Protein AF-A0A4V2HU72-F1 (afdb_monomer)

Sequence (110 aa):
MAFKKIRAWLTQLGVLTARPAAFALFAMYGIAWIALGNGLEWHSLATLATWGMTLVIQRAEHRDTEAIHAKLDELLKASRRASNELMDIDDKDAEEVEREREEVRAEKSG

pLDDT: mean 74.38, std 9.1, range [52.12, 92.06]

Solvent-accessible surface area (backbone atoms only — not comparable to full-atom values): 6133 Å² total; per-residue (Å²): 120,69,68,63,51,52,52,52,50,52,51,51,50,56,56,52,53,57,89,58,42,53,59,53,50,50,52,51,48,53,52,50,43,52,74,75,45,98,49,84,46,72,68,56,48,52,52,52,50,52,55,51,48,54,50,54,50,53,56,50,54,53,54,53,52,52,53,51,51,54,51,50,52,51,51,51,50,52,53,52,49,53,52,51,53,49,49,61,47,53,53,52,56,51,54,53,55,50,50,54,53,49,54,59,52,54,66,75,73,113

Radius of gyration: 31.51 Å; Cα contacts (8 Å, |Δi|>4): 13; chains: 1; bounding box: 72×31×84 Å

Foldseek 3Di:
DVVVVVVVVVVVVVVCCPDCVLVVVLVVVLVVCCVPHPHDDVVNVVVSVVSVVVVVVVNVVVVVVVVVVVVVVVVVVVVVVVVVVVVVVVVVVVVVVVVVVVVVVVVVVD

Structure (mmCIF, N/CA/C/O backbone):
data_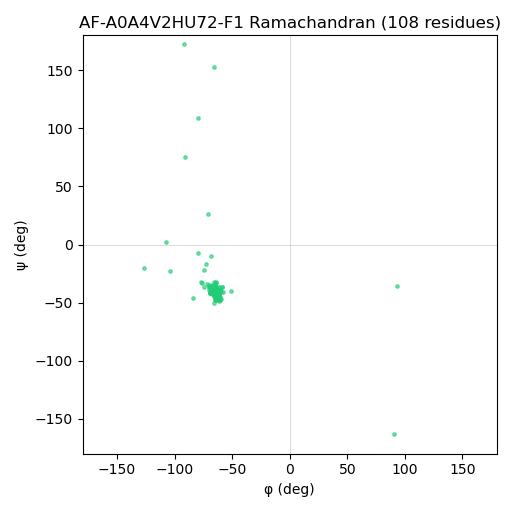AF-A0A4V2HU72-F1
#
_entry.id   AF-A0A4V2HU72-F1
#
loop_
_atom_site.group_PDB
_atom_site.id
_atom_site.type_symbol
_atom_site.label_atom_id
_atom_site.label_alt_id
_atom_site.label_comp_id
_atom_site.label_asym_i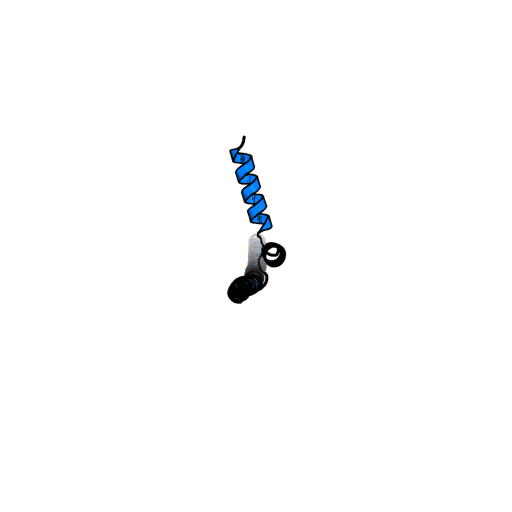d
_atom_site.label_entity_id
_atom_site.label_seq_id
_atom_site.pdbx_PDB_ins_code
_atom_site.Cartn_x
_atom_site.Cartn_y
_atom_site.Cartn_z
_atom_site.occupancy
_atom_site.B_iso_or_equiv
_atom_site.auth_seq_id
_atom_site.auth_comp_id
_atom_site.auth_asym_id
_atom_site.auth_atom_id
_atom_site.pdbx_PDB_model_num
ATOM 1 N N . MET A 1 1 ? -19.186 24.557 -15.895 1.00 54.84 1 MET A N 1
ATOM 2 C CA . MET A 1 1 ? -19.318 23.102 -16.171 1.00 54.84 1 MET A CA 1
ATOM 3 C C . MET A 1 1 ? -17.978 22.356 -16.309 1.00 54.84 1 MET A C 1
ATOM 5 O O . MET A 1 1 ? -17.927 21.201 -15.906 1.00 54.84 1 MET A O 1
ATOM 9 N N . ALA A 1 2 ? -16.887 22.973 -16.790 1.00 62.56 2 ALA A N 1
ATOM 10 C CA . ALA A 1 2 ? -15.579 22.310 -16.956 1.00 62.56 2 ALA A CA 1
ATOM 11 C C . ALA A 1 2 ? -14.892 21.875 -15.638 1.00 62.56 2 ALA A C 1
ATOM 13 O O . ALA A 1 2 ? -14.394 20.758 -15.536 1.00 62.56 2 ALA A O 1
ATOM 14 N N . PHE A 1 3 ? -14.950 22.702 -14.588 1.00 61.81 3 PHE A N 1
ATOM 15 C CA . PHE A 1 3 ? -14.283 22.425 -13.303 1.00 61.81 3 PHE A CA 1
ATOM 16 C C . PHE A 1 3 ? -14.828 21.186 -12.567 1.00 61.81 3 PHE A C 1
ATOM 18 O O . PHE A 1 3 ? -14.081 20.463 -11.911 1.00 61.81 3 PHE A O 1
ATOM 25 N N . LYS A 1 4 ? -16.132 20.902 -12.705 1.00 61.44 4 LYS A N 1
ATOM 26 C CA . LYS A 1 4 ? -16.778 19.731 -12.085 1.00 61.44 4 LYS A CA 1
ATOM 27 C C . LYS A 1 4 ? -16.363 18.424 -12.782 1.00 61.44 4 LYS A C 1
ATOM 29 O O . LYS A 1 4 ? -16.183 17.417 -12.107 1.00 61.44 4 LYS A O 1
ATOM 34 N N . LYS A 1 5 ? -16.137 18.465 -14.106 1.00 64.00 5 LYS A N 1
ATOM 35 C CA . LYS A 1 5 ? -15.607 17.335 -14.893 1.00 64.00 5 LYS A CA 1
ATOM 36 C C . LYS A 1 5 ? -14.145 17.031 -14.554 1.00 64.00 5 LYS A C 1
ATOM 38 O O . LYS A 1 5 ? -13.810 15.870 -14.378 1.00 64.00 5 LYS A O 1
ATOM 43 N N . ILE A 1 6 ? -13.306 18.057 -14.389 1.00 73.00 6 ILE A N 1
ATOM 44 C CA . ILE A 1 6 ? -11.886 17.897 -14.023 1.00 73.00 6 ILE A CA 1
ATOM 45 C C . ILE A 1 6 ? -11.741 17.249 -12.644 1.00 73.00 6 ILE A C 1
ATOM 47 O O . ILE A 1 6 ? -10.964 16.315 -12.484 1.00 73.00 6 ILE A O 1
ATOM 51 N N . ARG A 1 7 ? -12.531 17.692 -11.659 1.00 66.88 7 ARG A N 1
ATOM 52 C CA . ARG A 1 7 ? -12.523 17.091 -10.317 1.00 66.88 7 ARG A CA 1
ATOM 53 C C . ARG A 1 7 ? -12.978 15.635 -10.341 1.00 66.88 7 ARG A C 1
ATOM 55 O O . ARG A 1 7 ? -12.305 14.803 -9.754 1.00 66.88 7 ARG A O 1
ATOM 62 N N . ALA A 1 8 ? -14.058 15.320 -11.059 1.00 66.19 8 ALA A N 1
ATOM 63 C CA . ALA A 1 8 ? -14.524 13.942 -11.207 1.00 66.19 8 ALA A CA 1
ATOM 64 C C . ALA A 1 8 ? -13.480 13.047 -11.898 1.00 66.19 8 ALA A C 1
ATOM 66 O O . ALA A 1 8 ? -13.269 11.918 -11.471 1.00 66.19 8 ALA A O 1
ATOM 67 N N . TRP A 1 9 ? -12.782 13.568 -12.910 1.00 68.62 9 TRP A N 1
ATOM 68 C CA . TRP A 1 9 ? -11.731 12.843 -13.622 1.00 68.62 9 TRP A CA 1
ATOM 69 C C . TRP A 1 9 ? -10.474 12.631 -12.766 1.00 68.62 9 TRP A C 1
ATOM 71 O O . TRP A 1 9 ? -9.922 11.538 -12.761 1.00 68.62 9 TRP A O 1
ATOM 81 N N . LEU A 1 10 ? -10.074 13.622 -11.962 1.00 65.81 10 LEU A N 1
ATOM 82 C CA . LEU A 1 10 ? -8.993 13.493 -10.974 1.00 65.81 10 LEU A CA 1
ATOM 83 C C . LEU A 1 10 ? -9.340 12.492 -9.868 1.00 65.81 10 LEU A C 1
ATOM 85 O O . LEU A 1 10 ? -8.482 11.723 -9.447 1.00 65.81 10 LEU A O 1
ATOM 89 N N . THR A 1 11 ? -10.595 12.471 -9.413 1.00 64.50 11 THR A N 1
ATOM 90 C CA . THR A 1 11 ? -11.063 11.493 -8.426 1.00 64.50 11 THR A CA 1
ATOM 91 C C . THR A 1 11 ? -11.118 10.089 -9.023 1.00 64.50 11 THR A C 1
ATOM 93 O O . THR A 1 11 ? -10.688 9.146 -8.371 1.00 64.50 11 THR A O 1
ATOM 96 N N . GLN A 1 12 ? -11.571 9.929 -10.271 1.00 62.28 12 GLN A N 1
ATOM 97 C CA . GLN A 1 12 ? -11.560 8.628 -10.944 1.00 62.28 12 GLN A CA 1
ATOM 98 C C . GLN A 1 12 ? -10.142 8.137 -11.242 1.00 62.28 12 GLN A C 1
ATOM 100 O O . GLN A 1 12 ? -9.867 6.966 -11.011 1.00 62.28 12 GLN A O 1
ATOM 105 N N . LEU A 1 13 ? -9.231 9.019 -11.665 1.00 62.78 13 LEU A N 1
ATOM 106 C CA . LEU A 1 13 ? -7.811 8.694 -11.799 1.00 62.78 13 LEU A CA 1
ATOM 107 C C . LEU A 1 13 ? -7.204 8.291 -10.455 1.00 62.78 13 LEU A C 1
ATOM 109 O O . LEU A 1 13 ? -6.543 7.267 -10.401 1.00 62.78 13 LEU A O 1
ATOM 113 N N . GLY A 1 14 ? -7.484 9.037 -9.382 1.00 56.38 14 GLY A N 1
ATOM 114 C CA . GLY A 1 14 ? -6.987 8.752 -8.032 1.00 56.38 14 GLY A CA 1
ATOM 115 C C . GLY A 1 14 ? -7.507 7.441 -7.431 1.00 56.38 14 GLY A C 1
ATOM 116 O O . GLY A 1 14 ? -6.777 6.764 -6.714 1.00 56.38 14 GLY A O 1
ATOM 117 N N . VAL A 1 15 ? -8.749 7.055 -7.745 1.00 61.81 15 VAL A N 1
ATOM 118 C CA . VAL A 1 15 ? -9.325 5.758 -7.344 1.00 61.81 15 VAL A CA 1
ATOM 119 C C . VAL A 1 15 ? -8.777 4.622 -8.212 1.00 61.81 15 VAL A C 1
ATOM 121 O O . VAL A 1 15 ? -8.564 3.523 -7.709 1.00 61.81 15 VAL A O 1
ATOM 124 N N . LEU A 1 16 ? -8.475 4.883 -9.488 1.00 54.22 16 LEU A N 1
ATOM 125 C CA . LEU A 1 16 ? -7.800 3.926 -10.367 1.00 54.22 16 LEU A CA 1
ATOM 126 C C . LEU A 1 16 ? -6.360 3.662 -9.921 1.00 54.22 16 LEU A C 1
ATOM 128 O O . LEU A 1 16 ? -5.946 2.512 -9.949 1.00 54.22 16 LEU A O 1
ATOM 132 N N . THR A 1 17 ? -5.611 4.655 -9.432 1.00 54.81 17 THR A N 1
ATOM 133 C CA . THR A 1 17 ? -4.259 4.437 -8.880 1.00 54.81 17 THR A CA 1
ATOM 134 C C . THR A 1 17 ? -4.242 3.649 -7.569 1.00 54.81 17 THR A C 1
ATOM 136 O O . THR A 1 17 ? -3.172 3.228 -7.125 1.00 54.81 17 THR A O 1
ATOM 139 N N . ALA A 1 18 ? -5.395 3.407 -6.945 1.00 55.03 18 ALA A N 1
ATOM 140 C CA . ALA A 1 18 ? -5.464 2.737 -5.661 1.00 55.03 18 ALA A CA 1
ATOM 141 C C . ALA A 1 18 ? -5.324 1.207 -5.805 1.00 55.03 18 ALA A C 1
ATOM 143 O O . ALA A 1 18 ? -6.257 0.506 -6.184 1.00 55.03 18 ALA A O 1
ATOM 144 N N . ARG A 1 19 ? -4.159 0.713 -5.358 1.00 67.69 19 ARG A N 1
ATOM 145 C CA . ARG A 1 19 ? -3.877 -0.608 -4.745 1.00 67.69 19 ARG A CA 1
ATOM 146 C C . ARG A 1 19 ? -3.411 -1.761 -5.678 1.00 67.69 19 ARG A C 1
ATOM 148 O O . ARG A 1 19 ? -2.506 -2.475 -5.251 1.00 67.69 19 ARG A O 1
ATOM 155 N N . PRO A 1 20 ? -3.875 -1.929 -6.938 1.00 62.91 20 PRO A N 1
ATOM 156 C CA . PRO A 1 20 ? -3.193 -2.801 -7.920 1.00 62.91 20 PRO A CA 1
ATOM 157 C C . PRO A 1 20 ? -2.838 -2.143 -9.268 1.00 62.91 20 PRO A C 1
ATOM 159 O O . PRO A 1 20 ? -1.951 -2.632 -9.969 1.00 62.91 20 PRO A O 1
ATOM 162 N N . ALA A 1 21 ? -3.483 -1.038 -9.656 1.00 66.50 21 ALA A N 1
ATOM 163 C CA . ALA A 1 21 ? -3.267 -0.469 -10.989 1.00 66.50 21 ALA A CA 1
ATOM 164 C C . ALA A 1 21 ? -1.921 0.254 -11.136 1.00 66.50 21 ALA A C 1
ATOM 166 O O . ALA A 1 21 ? -1.421 0.352 -12.248 1.00 66.50 21 ALA A O 1
ATOM 167 N N . ALA A 1 22 ? -1.292 0.703 -10.044 1.00 72.12 22 ALA A N 1
ATOM 168 C CA . ALA A 1 22 ? 0.077 1.228 -10.083 1.00 72.12 22 ALA A CA 1
ATOM 169 C C . ALA A 1 22 ? 1.071 0.180 -10.618 1.00 72.12 22 ALA A C 1
ATOM 171 O O . ALA A 1 22 ? 1.959 0.503 -11.402 1.00 72.12 22 ALA A O 1
ATOM 172 N N . PHE A 1 23 ? 0.857 -1.093 -10.270 1.00 74.06 23 PHE A N 1
ATOM 173 C CA . PHE A 1 23 ? 1.652 -2.208 -10.776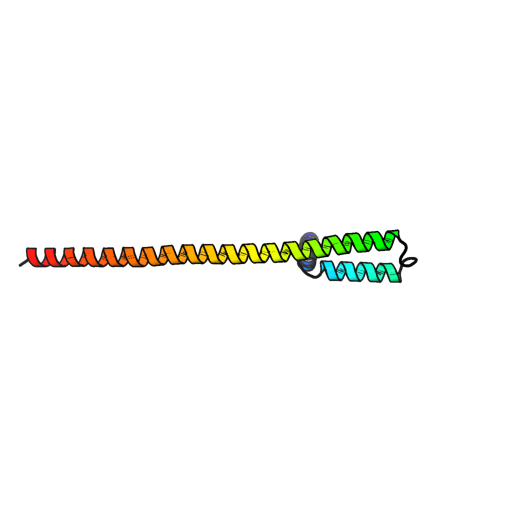 1.00 74.06 23 PHE A CA 1
ATOM 174 C C . PHE A 1 23 ? 1.396 -2.449 -12.270 1.00 74.06 23 PHE A C 1
ATOM 176 O O . PHE A 1 23 ? 2.333 -2.644 -13.039 1.00 74.06 23 PHE A O 1
ATOM 183 N N . ALA A 1 24 ? 0.130 -2.370 -12.697 1.00 77.31 24 ALA A N 1
ATOM 184 C CA . ALA A 1 24 ? -0.249 -2.486 -14.105 1.00 77.31 24 ALA A CA 1
ATOM 185 C C . ALA A 1 24 ? 0.300 -1.324 -14.951 1.00 77.31 24 ALA A C 1
ATOM 187 O O . ALA A 1 24 ? 0.820 -1.548 -16.039 1.00 77.31 24 ALA A O 1
ATOM 188 N N . LEU A 1 25 ? 0.243 -0.093 -14.439 1.00 81.81 25 LEU A N 1
ATOM 189 C CA . LEU A 1 25 ? 0.810 1.093 -15.081 1.00 81.81 25 LEU A CA 1
ATOM 190 C C . LEU A 1 25 ? 2.330 0.998 -15.189 1.00 81.81 25 LEU A C 1
ATOM 192 O O . LEU A 1 25 ? 2.875 1.302 -16.244 1.00 81.81 25 LEU A O 1
ATOM 196 N N . PHE A 1 26 ? 3.010 0.534 -14.141 1.00 84.62 26 PHE A N 1
ATOM 197 C CA . PHE A 1 26 ? 4.452 0.307 -14.175 1.00 84.62 26 PHE A CA 1
ATOM 198 C C . PHE A 1 26 ? 4.849 -0.784 -15.177 1.00 84.62 26 PHE A C 1
ATOM 200 O O . PHE A 1 26 ? 5.783 -0.593 -15.953 1.00 84.62 26 PHE A O 1
ATOM 207 N N . ALA A 1 27 ? 4.109 -1.895 -15.224 1.00 81.62 27 ALA A N 1
ATOM 208 C CA . ALA A 1 27 ? 4.328 -2.944 -16.216 1.00 81.62 27 ALA A CA 1
ATOM 209 C C . ALA A 1 27 ? 4.100 -2.427 -17.646 1.00 81.62 27 ALA A C 1
ATOM 211 O O . ALA A 1 27 ? 4.942 -2.639 -18.516 1.00 81.62 27 ALA A O 1
ATOM 212 N N . MET A 1 28 ? 3.008 -1.690 -17.886 1.00 84.88 28 MET A N 1
ATOM 213 C CA . MET A 1 28 ? 2.752 -1.051 -19.181 1.00 84.88 28 MET A CA 1
ATOM 214 C C . MET A 1 28 ? 3.840 -0.041 -19.548 1.00 84.88 28 MET A C 1
ATOM 216 O O . MET A 1 28 ? 4.256 -0.001 -20.702 1.00 84.88 28 MET A O 1
ATOM 220 N N . TYR A 1 29 ? 4.332 0.737 -18.583 1.00 85.94 29 TYR A N 1
ATOM 221 C CA . TYR A 1 29 ? 5.432 1.675 -18.785 1.00 85.94 29 TYR A CA 1
ATOM 222 C C . TYR A 1 29 ? 6.722 0.950 -19.186 1.00 85.94 29 TYR A C 1
ATOM 224 O O . TYR A 1 29 ? 7.350 1.336 -20.167 1.00 85.94 29 TYR A O 1
ATOM 232 N N . GLY A 1 30 ? 7.086 -0.135 -18.495 1.00 86.38 30 GLY A N 1
ATOM 233 C CA . GLY A 1 30 ? 8.251 -0.952 -18.848 1.00 86.38 30 GLY A CA 1
ATOM 234 C C . GLY A 1 30 ? 8.136 -1.586 -20.237 1.00 86.38 30 GLY A C 1
ATOM 235 O O . GLY A 1 30 ? 9.089 -1.544 -21.011 1.00 86.38 30 GLY A O 1
ATOM 236 N N . ILE A 1 31 ? 6.959 -2.109 -20.594 1.00 85.31 31 ILE A N 1
ATOM 237 C CA . ILE A 1 31 ? 6.697 -2.680 -21.925 1.00 85.31 31 ILE A CA 1
ATOM 238 C C . ILE A 1 31 ? 6.787 -1.601 -23.009 1.00 85.31 31 ILE A C 1
ATOM 240 O O . ILE A 1 31 ? 7.460 -1.801 -24.018 1.00 85.31 31 ILE A O 1
ATOM 244 N N . ALA A 1 32 ? 6.143 -0.450 -22.798 1.00 87.25 32 ALA A N 1
ATOM 245 C CA . ALA A 1 32 ? 6.199 0.673 -23.726 1.00 87.25 32 ALA A CA 1
ATOM 246 C C . ALA A 1 32 ? 7.636 1.179 -23.901 1.00 87.25 32 ALA A C 1
ATOM 248 O O . ALA A 1 32 ? 8.052 1.457 -25.021 1.00 87.25 32 ALA A O 1
ATOM 249 N N . TRP A 1 33 ? 8.417 1.234 -22.819 1.00 85.50 33 TRP A N 1
ATOM 250 C CA . TRP A 1 33 ? 9.827 1.611 -22.856 1.00 85.50 33 TRP A CA 1
ATOM 251 C C . TRP A 1 33 ? 10.669 0.637 -23.685 1.00 85.50 33 TRP A C 1
ATOM 253 O O . TRP A 1 33 ? 11.467 1.073 -24.507 1.00 85.50 33 TRP A O 1
ATOM 263 N N . ILE A 1 34 ? 10.478 -0.675 -23.515 1.00 82.12 34 ILE A N 1
ATOM 264 C CA . ILE A 1 34 ? 11.189 -1.698 -24.300 1.00 82.12 34 ILE A CA 1
ATOM 265 C C . ILE A 1 34 ? 10.787 -1.640 -25.782 1.00 82.12 34 ILE A C 1
ATOM 267 O O . ILE A 1 34 ? 11.631 -1.846 -26.647 1.00 82.12 34 ILE A O 1
ATOM 271 N N . ALA A 1 35 ? 9.517 -1.350 -26.078 1.00 83.38 35 ALA A N 1
ATOM 272 C CA . ALA A 1 35 ? 9.006 -1.283 -27.445 1.00 83.38 35 ALA A CA 1
ATOM 273 C C . ALA A 1 35 ? 9.396 0.007 -28.195 1.00 83.38 35 ALA A C 1
ATOM 275 O O . ALA A 1 35 ? 9.544 -0.027 -29.414 1.00 83.38 35 ALA A O 1
ATOM 276 N N . LEU A 1 36 ? 9.521 1.140 -27.490 1.00 79.50 36 LEU A N 1
ATOM 277 C CA . LEU A 1 36 ? 9.779 2.466 -28.076 1.00 79.50 36 LEU A CA 1
ATOM 278 C C . LEU A 1 36 ? 11.230 2.950 -27.903 1.00 79.50 36 LEU A C 1
ATOM 280 O O . LEU A 1 36 ? 11.662 3.838 -28.635 1.00 79.50 36 LEU A O 1
ATOM 284 N N . GLY A 1 37 ? 11.966 2.431 -26.919 1.00 69.00 37 GLY A N 1
ATOM 285 C CA . GLY A 1 37 ? 13.338 2.833 -26.605 1.00 69.00 37 GLY A CA 1
ATOM 286 C C . GLY A 1 37 ? 14.402 1.991 -27.316 1.00 69.00 37 GLY A C 1
ATOM 287 O O . GLY A 1 37 ? 14.111 0.953 -27.902 1.00 69.00 37 GLY A O 1
ATOM 288 N N . ASN A 1 38 ? 15.671 2.393 -27.191 1.00 72.25 38 ASN A N 1
ATOM 289 C CA . ASN A 1 38 ? 16.839 1.664 -27.723 1.00 72.25 38 ASN A CA 1
ATOM 290 C C . ASN A 1 38 ? 17.156 0.341 -26.973 1.00 72.25 38 ASN A C 1
ATOM 292 O O . ASN A 1 38 ? 18.296 -0.107 -26.965 1.00 72.25 38 ASN A O 1
ATOM 296 N N . GLY A 1 39 ? 16.166 -0.299 -26.340 1.00 69.44 39 GLY A N 1
ATOM 297 C CA . GLY A 1 39 ? 16.330 -1.533 -25.565 1.00 69.44 39 GLY A CA 1
ATOM 298 C C . GLY A 1 39 ? 16.646 -1.329 -24.074 1.00 69.44 39 GLY A C 1
ATOM 299 O O . GLY A 1 39 ? 16.400 -0.267 -23.498 1.00 69.44 39 GLY A O 1
ATOM 300 N N . LEU A 1 40 ? 17.150 -2.392 -23.432 1.00 75.06 40 LEU A N 1
ATOM 301 C CA . LEU A 1 40 ? 17.512 -2.436 -22.008 1.00 75.06 40 LEU A CA 1
ATOM 302 C C . LEU A 1 40 ? 18.980 -2.045 -21.798 1.00 75.06 40 LEU A C 1
ATOM 304 O O . LEU A 1 40 ? 19.838 -2.879 -21.518 1.00 75.06 40 LEU A O 1
ATOM 308 N N . GLU A 1 41 ? 19.259 -0.751 -21.902 1.00 84.38 41 GLU A N 1
ATOM 309 C CA . GLU A 1 41 ? 20.526 -0.183 -21.439 1.00 84.38 41 GLU A CA 1
ATOM 310 C C . GLU A 1 41 ? 20.643 -0.301 -19.911 1.00 84.38 41 GLU A C 1
ATOM 312 O O . GLU A 1 41 ? 19.634 -0.256 -19.197 1.00 84.38 41 GLU A O 1
ATOM 317 N N . TRP A 1 42 ? 21.867 -0.368 -19.381 1.00 85.25 42 TRP A N 1
ATOM 318 C CA . TRP A 1 42 ? 22.120 -0.548 -17.940 1.00 85.25 42 TRP A CA 1
ATOM 319 C C . TRP A 1 42 ? 21.353 0.448 -17.051 1.00 85.25 42 TRP A C 1
ATOM 321 O O . TRP A 1 42 ? 20.776 0.076 -16.029 1.00 85.25 42 TRP A O 1
ATOM 331 N N . HIS A 1 43 ? 21.273 1.712 -17.477 1.00 83.81 43 HIS A N 1
ATOM 332 C CA . HIS A 1 43 ? 20.513 2.744 -16.769 1.00 83.81 43 HIS A CA 1
ATOM 333 C C . HIS A 1 43 ? 19.004 2.450 -16.728 1.00 83.81 43 HIS A C 1
ATOM 335 O O . HIS A 1 43 ? 18.364 2.615 -15.691 1.00 83.81 43 HIS A O 1
ATOM 341 N N . SER A 1 44 ? 18.423 1.993 -17.839 1.00 83.94 44 SER A N 1
ATOM 342 C CA . SER A 1 44 ? 16.992 1.677 -17.907 1.00 83.94 44 SER A CA 1
ATOM 343 C C . SER A 1 44 ? 16.629 0.474 -17.036 1.00 83.94 44 SER A C 1
ATOM 345 O O . SER A 1 44 ? 15.610 0.504 -16.345 1.00 83.94 44 SER A O 1
ATOM 347 N N . LEU A 1 45 ? 17.512 -0.528 -16.979 1.00 85.81 45 LEU A N 1
ATOM 348 C CA . LEU A 1 45 ? 17.378 -1.666 -16.076 1.00 85.81 45 LEU A CA 1
ATOM 349 C C . LEU A 1 45 ? 17.379 -1.207 -14.610 1.00 85.81 45 LEU A C 1
ATOM 351 O O . LEU A 1 45 ? 16.499 -1.597 -13.847 1.00 85.81 45 LEU A O 1
ATOM 355 N N . ALA A 1 46 ? 18.322 -0.342 -14.223 1.00 90.19 46 ALA A N 1
ATOM 356 C CA . ALA A 1 46 ? 18.415 0.182 -12.860 1.00 90.19 46 ALA A CA 1
ATOM 357 C C . ALA A 1 46 ? 17.186 1.022 -12.464 1.00 90.19 46 ALA A C 1
ATOM 359 O O . ALA A 1 46 ? 16.677 0.894 -11.346 1.00 90.19 46 ALA A O 1
ATOM 360 N N . THR A 1 47 ? 16.664 1.837 -13.383 1.00 88.38 47 THR A N 1
ATOM 361 C CA . THR A 1 47 ? 15.437 2.613 -13.160 1.00 88.38 47 THR A CA 1
ATOM 362 C C . THR A 1 47 ? 14.229 1.698 -12.970 1.00 88.38 47 THR A C 1
ATOM 364 O O . THR A 1 47 ? 13.495 1.857 -11.994 1.00 88.38 47 THR A O 1
ATOM 367 N N . LEU A 1 48 ? 14.047 0.695 -13.834 1.00 88.00 48 LEU A N 1
ATOM 368 C CA . LEU A 1 48 ? 12.960 -0.276 -13.687 1.00 88.00 48 LEU A CA 1
ATOM 369 C C . LEU A 1 48 ? 13.105 -1.098 -12.398 1.00 88.00 48 LEU A C 1
ATOM 371 O O . LEU A 1 48 ? 12.120 -1.298 -11.695 1.00 88.00 48 LEU A O 1
ATOM 375 N N . ALA A 1 49 ? 14.316 -1.519 -12.033 1.00 88.25 49 ALA A N 1
ATOM 376 C CA . ALA A 1 49 ? 14.560 -2.251 -10.791 1.00 88.25 49 ALA A CA 1
ATOM 377 C C . ALA A 1 49 ? 14.203 -1.415 -9.552 1.00 88.25 49 ALA A C 1
ATOM 379 O O . ALA A 1 49 ? 13.543 -1.909 -8.640 1.00 88.25 49 ALA A O 1
ATOM 380 N N . THR A 1 50 ? 14.577 -0.133 -9.544 1.00 92.06 50 THR A N 1
ATOM 381 C CA . THR A 1 50 ? 14.277 0.790 -8.440 1.00 92.06 50 THR A CA 1
ATOM 382 C C . THR A 1 50 ? 12.773 1.000 -8.286 1.00 92.06 50 THR A C 1
ATOM 384 O O . THR A 1 50 ? 12.238 0.887 -7.186 1.00 92.06 50 THR A O 1
ATOM 387 N N . TRP A 1 51 ? 12.069 1.258 -9.388 1.00 87.81 51 TRP A N 1
ATOM 388 C CA . TRP A 1 51 ? 10.615 1.421 -9.373 1.00 87.81 51 TRP A CA 1
ATOM 389 C C . TRP A 1 51 ? 9.878 0.119 -9.029 1.00 87.81 51 TRP A C 1
ATOM 391 O O . TRP A 1 51 ? 8.893 0.134 -8.296 1.00 87.81 51 TRP A O 1
ATOM 401 N N . GLY A 1 52 ? 10.369 -1.027 -9.502 1.00 86.62 52 GLY A N 1
ATOM 402 C CA . GLY A 1 52 ? 9.841 -2.333 -9.115 1.00 86.62 52 GLY A CA 1
ATOM 403 C C . GLY A 1 52 ? 9.994 -2.582 -7.614 1.00 86.62 52 GLY A C 1
ATOM 404 O O . GLY A 1 52 ? 9.050 -3.019 -6.956 1.00 86.62 52 GLY A O 1
ATOM 405 N N . MET A 1 53 ? 11.155 -2.239 -7.050 1.00 86.81 53 MET A N 1
ATOM 406 C CA . MET A 1 53 ? 11.419 -2.346 -5.617 1.00 86.81 53 MET A CA 1
ATOM 407 C C . MET A 1 53 ? 10.476 -1.462 -4.794 1.00 86.81 53 MET A C 1
ATOM 409 O O . MET A 1 53 ? 9.868 -1.954 -3.843 1.00 86.81 53 MET A O 1
ATOM 413 N N . THR A 1 54 ? 10.300 -0.187 -5.160 1.00 86.25 54 THR A N 1
ATOM 414 C CA . THR A 1 54 ? 9.388 0.714 -4.433 1.00 86.25 54 THR A CA 1
ATOM 415 C C . THR A 1 54 ? 7.943 0.220 -4.479 1.00 86.25 54 THR A C 1
ATOM 417 O O . THR A 1 54 ? 7.257 0.286 -3.462 1.00 86.25 54 THR A O 1
ATOM 420 N N . LEU A 1 55 ? 7.491 -0.365 -5.594 1.00 80.88 55 LEU A N 1
ATOM 421 C CA . LEU A 1 55 ? 6.159 -0.973 -5.696 1.00 80.88 55 LEU A CA 1
ATOM 422 C C . LEU A 1 55 ? 5.986 -2.209 -4.811 1.00 80.88 55 LEU A C 1
ATOM 424 O O . LEU A 1 55 ? 4.934 -2.381 -4.195 1.00 80.88 55 LEU A O 1
ATOM 428 N N . VAL A 1 56 ? 6.997 -3.079 -4.741 1.00 78.62 56 VAL A N 1
ATOM 429 C CA . VAL A 1 56 ? 6.964 -4.254 -3.857 1.00 78.62 56 VAL A CA 1
ATOM 430 C C . VAL A 1 56 ? 6.887 -3.819 -2.395 1.00 78.62 56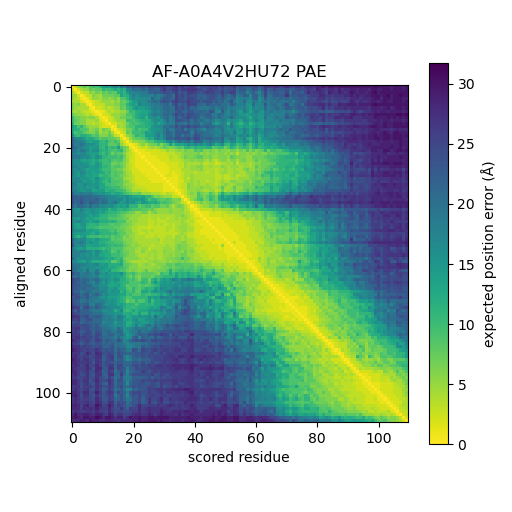 VAL A C 1
ATOM 432 O O . VAL A 1 56 ? 6.079 -4.363 -1.643 1.00 78.62 56 VAL A O 1
ATOM 435 N N . ILE A 1 57 ? 7.665 -2.805 -2.009 1.00 82.25 57 ILE A N 1
ATOM 436 C CA . ILE A 1 57 ? 7.635 -2.235 -0.656 1.00 82.25 57 ILE A CA 1
ATOM 437 C C . ILE A 1 57 ? 6.252 -1.649 -0.353 1.00 82.25 57 ILE A C 1
ATOM 439 O O . ILE A 1 57 ? 5.647 -2.016 0.651 1.00 82.25 57 ILE A O 1
ATOM 443 N N . GLN A 1 58 ? 5.702 -0.832 -1.259 1.00 75.88 58 GLN A N 1
ATOM 444 C CA . GLN A 1 58 ? 4.359 -0.261 -1.111 1.00 75.88 58 GLN A CA 1
ATOM 445 C C . GLN A 1 58 ? 3.284 -1.347 -0.962 1.00 75.88 58 GLN A C 1
ATOM 447 O O . GLN A 1 58 ? 2.381 -1.217 -0.140 1.00 75.88 58 GLN A O 1
ATOM 452 N N . ARG A 1 59 ? 3.375 -2.449 -1.721 1.00 72.75 59 ARG A N 1
ATOM 453 C CA . ARG A 1 59 ? 2.444 -3.586 -1.615 1.00 72.75 59 ARG A CA 1
ATOM 454 C C . ARG A 1 59 ? 2.545 -4.283 -0.254 1.00 72.75 59 ARG A C 1
ATOM 456 O O . ARG A 1 59 ? 1.513 -4.680 0.288 1.00 72.75 59 ARG A O 1
ATOM 463 N N . ALA A 1 60 ? 3.759 -4.461 0.265 1.00 70.19 60 ALA A N 1
ATOM 464 C CA . ALA A 1 60 ? 3.992 -5.092 1.561 1.00 70.19 60 ALA A CA 1
ATOM 465 C C . ALA A 1 60 ? 3.415 -4.240 2.705 1.00 70.19 60 ALA A C 1
ATOM 467 O O . ALA A 1 60 ? 2.584 -4.728 3.469 1.00 70.19 60 ALA A O 1
ATOM 468 N N . GLU A 1 61 ? 3.742 -2.947 2.730 1.00 67.06 61 GLU A N 1
ATOM 469 C CA . GLU A 1 61 ? 3.279 -1.982 3.741 1.00 67.06 61 GLU A CA 1
ATOM 470 C C . GLU A 1 61 ? 1.748 -1.879 3.796 1.00 67.06 61 GLU A C 1
ATOM 472 O O . GLU A 1 61 ? 1.110 -1.772 4.846 1.00 67.06 61 GLU A O 1
ATOM 477 N N . HIS A 1 62 ? 1.133 -1.977 2.629 1.00 68.94 62 HIS A N 1
ATOM 478 C CA . HIS A 1 62 ? -0.295 -1.880 2.4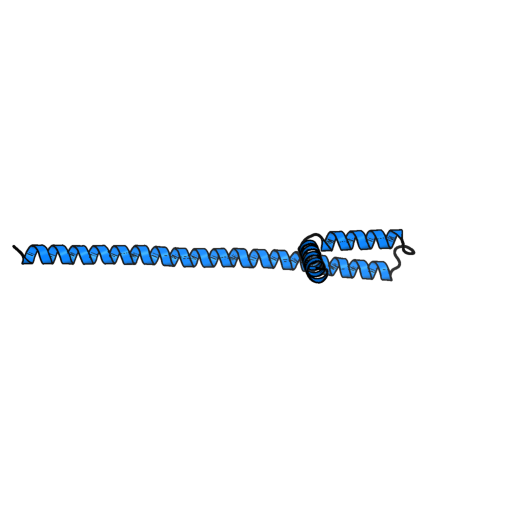74 1.00 68.94 62 HIS A CA 1
ATOM 479 C C . HIS A 1 62 ? -1.063 -3.089 3.042 1.00 68.94 62 HIS A C 1
ATOM 481 O O . HIS A 1 62 ? -2.141 -2.924 3.617 1.00 68.94 62 HIS A O 1
ATOM 487 N N . ARG A 1 63 ? -0.513 -4.305 2.917 1.00 64.69 63 ARG A N 1
ATOM 488 C CA . ARG A 1 63 ? -1.073 -5.506 3.563 1.00 64.69 63 ARG A CA 1
ATOM 489 C C . ARG A 1 63 ? -0.919 -5.434 5.081 1.00 64.69 63 ARG A C 1
ATOM 491 O O . ARG A 1 63 ? -1.823 -5.830 5.814 1.00 64.69 63 ARG A O 1
ATOM 498 N N . ASP A 1 64 ? 0.208 -4.906 5.543 1.00 65.44 64 ASP A N 1
ATOM 499 C CA . ASP A 1 64 ? 0.492 -4.788 6.971 1.00 65.44 64 ASP A CA 1
ATOM 500 C C . ASP A 1 64 ? -0.436 -3.752 7.632 1.00 65.44 64 ASP A C 1
ATOM 502 O O . ASP A 1 64 ? -0.956 -3.989 8.722 1.00 65.44 64 ASP A O 1
ATOM 506 N N . THR A 1 65 ? -0.765 -2.670 6.920 1.00 68.88 65 THR A N 1
ATOM 507 C CA . THR A 1 65 ? -1.744 -1.663 7.366 1.00 68.88 65 THR A CA 1
ATOM 508 C C . THR A 1 65 ? -3.165 -2.236 7.479 1.00 68.88 65 THR A C 1
ATOM 510 O O . THR A 1 65 ? -3.870 -1.956 8.449 1.00 68.88 65 THR A O 1
ATOM 513 N N . GLU A 1 66 ? -3.600 -3.069 6.524 1.00 70.69 66 GLU A N 1
ATOM 514 C CA . GLU A 1 66 ? -4.906 -3.752 6.597 1.00 70.69 66 GLU A CA 1
ATOM 515 C C . GLU A 1 66 ? -4.986 -4.713 7.793 1.00 70.69 66 GLU A C 1
ATOM 517 O O . GLU A 1 66 ? -5.993 -4.741 8.502 1.00 70.69 66 GLU A O 1
ATOM 522 N N . ALA A 1 67 ? -3.920 -5.473 8.054 1.00 70.00 67 ALA A N 1
ATOM 523 C CA . ALA A 1 67 ? -3.877 -6.416 9.168 1.00 70.00 67 ALA A CA 1
ATOM 524 C C . ALA A 1 67 ? -3.891 -5.717 10.540 1.00 70.00 67 ALA A C 1
ATOM 526 O O . ALA A 1 67 ? -4.488 -6.233 11.488 1.00 70.00 67 ALA A O 1
ATOM 527 N N . ILE A 1 68 ? -3.256 -4.546 10.652 1.00 73.56 68 ILE A N 1
ATOM 528 C CA . ILE A 1 68 ? -3.284 -3.727 11.871 1.00 73.56 68 ILE A CA 1
ATOM 529 C C . ILE A 1 68 ? -4.703 -3.221 12.149 1.00 73.56 68 ILE A C 1
ATOM 531 O O . ILE A 1 68 ? -5.179 -3.377 13.274 1.00 73.56 68 ILE A O 1
ATOM 535 N N . HIS A 1 69 ? -5.402 -2.683 11.142 1.00 74.56 69 HIS A N 1
ATOM 536 C CA . HIS A 1 69 ? -6.788 -2.231 11.313 1.00 74.56 69 HIS A CA 1
ATOM 537 C C . HIS A 1 69 ? -7.729 -3.376 11.703 1.00 74.56 69 HIS A C 1
ATOM 539 O O . HIS A 1 69 ? -8.495 -3.221 12.648 1.00 74.56 69 HIS A O 1
ATOM 545 N N . ALA A 1 70 ? -7.609 -4.548 11.071 1.00 73.88 70 ALA A N 1
ATOM 546 C CA . ALA A 1 70 ? -8.434 -5.708 11.415 1.00 73.88 70 ALA A CA 1
ATOM 547 C C . ALA A 1 70 ? -8.246 -6.159 12.878 1.00 73.88 70 ALA A C 1
ATOM 549 O O . ALA A 1 70 ? -9.212 -6.481 13.565 1.00 73.88 70 ALA A O 1
ATOM 550 N N . LYS A 1 71 ? -7.008 -6.145 13.390 1.00 77.88 71 LYS A N 1
ATOM 551 C CA . LYS A 1 71 ? -6.738 -6.446 14.806 1.00 77.88 71 LYS A CA 1
ATOM 552 C C . LYS A 1 71 ? -7.280 -5.373 15.751 1.00 77.88 71 LYS A C 1
ATOM 554 O O . LYS A 1 71 ? -7.755 -5.716 16.830 1.00 77.88 71 LYS A O 1
ATOM 559 N N . LEU A 1 72 ? -7.199 -4.095 15.372 1.00 81.38 72 LEU A N 1
ATOM 560 C CA . LEU A 1 72 ? -7.773 -2.998 16.156 1.00 81.38 72 LEU A CA 1
ATOM 561 C C . LEU A 1 72 ? -9.296 -3.122 16.256 1.00 81.38 72 LEU A C 1
ATOM 563 O O . LEU A 1 72 ? -9.848 -2.955 17.342 1.00 81.38 72 LEU A O 1
ATOM 567 N N . ASP A 1 73 ? -9.956 -3.468 15.152 1.00 83.62 73 ASP A N 1
ATOM 568 C CA . ASP A 1 73 ? -11.398 -3.710 15.117 1.00 83.62 73 ASP A CA 1
ATOM 569 C C . ASP A 1 73 ? -11.787 -4.888 16.019 1.00 83.62 73 ASP A C 1
ATOM 571 O O . ASP A 1 73 ? -12.765 -4.804 16.765 1.00 83.62 73 ASP A O 1
ATOM 575 N N . GLU A 1 74 ? -10.992 -5.961 16.020 1.00 83.06 74 GLU A N 1
ATOM 576 C CA . GLU A 1 74 ? -11.196 -7.108 16.909 1.00 83.06 74 GLU A CA 1
ATOM 577 C C . GLU A 1 74 ? -11.051 -6.712 18.392 1.00 83.06 74 GLU A C 1
ATOM 579 O O . GLU A 1 74 ? -11.886 -7.083 19.218 1.00 83.06 74 GLU A O 1
ATOM 584 N N . LEU A 1 75 ? -10.043 -5.900 18.741 1.00 80.38 75 LEU A N 1
ATOM 585 C CA . LEU A 1 75 ? -9.851 -5.385 20.104 1.00 80.38 75 LEU A CA 1
ATOM 586 C C . LEU A 1 75 ? -10.988 -4.452 20.543 1.00 80.38 75 LEU A C 1
ATOM 588 O O . LEU A 1 75 ? -11.481 -4.567 21.666 1.00 80.38 75 LEU A O 1
ATOM 592 N N . LEU A 1 76 ? -11.443 -3.555 19.665 1.00 79.31 76 LEU A N 1
ATOM 593 C CA . LEU A 1 76 ? -12.583 -2.672 19.931 1.00 79.31 76 LEU A CA 1
ATOM 594 C C . LEU A 1 76 ? -13.868 -3.473 20.140 1.00 79.31 76 LEU A C 1
ATOM 596 O O . LEU A 1 76 ? -14.644 -3.186 21.052 1.00 79.31 76 LEU A O 1
ATOM 600 N N . LYS A 1 77 ? -14.085 -4.509 19.328 1.00 80.56 77 LYS A N 1
ATOM 601 C CA . LYS A 1 77 ? -15.228 -5.411 19.467 1.00 80.56 77 LYS A CA 1
ATOM 602 C C . LYS A 1 77 ? -15.171 -6.203 20.772 1.00 80.56 77 LYS A C 1
ATOM 604 O O . LYS A 1 77 ? -16.197 -6.324 21.439 1.00 80.56 77 LYS A O 1
ATOM 609 N N . ALA A 1 78 ? -13.998 -6.702 21.159 1.00 78.56 78 ALA A N 1
ATOM 610 C CA . ALA A 1 78 ? -13.802 -7.394 22.430 1.00 78.56 78 ALA A CA 1
ATOM 611 C C . ALA A 1 78 ? -14.064 -6.468 23.629 1.00 78.56 78 ALA A C 1
ATOM 613 O O . ALA A 1 78 ? -14.789 -6.847 24.545 1.00 78.56 78 ALA A O 1
ATOM 614 N N . SER A 1 79 ? -13.561 -5.229 23.585 1.00 78.69 79 SER A N 1
ATOM 615 C CA . SER A 1 79 ? -13.831 -4.213 24.609 1.00 78.69 79 SER A CA 1
ATOM 616 C C . SER A 1 79 ? -15.321 -3.883 24.704 1.00 78.69 79 SER A C 1
ATOM 618 O O . SER A 1 79 ? -15.878 -3.880 25.798 1.00 78.69 79 SER A O 1
ATOM 620 N N . ARG A 1 80 ? -16.000 -3.685 23.568 1.00 75.44 80 ARG A N 1
ATOM 621 C CA . ARG A 1 80 ? -17.440 -3.403 23.542 1.00 75.44 80 ARG A CA 1
ATOM 622 C C . ARG A 1 80 ? -18.271 -4.579 24.063 1.00 75.44 80 ARG A C 1
ATOM 624 O O . ARG A 1 80 ? -19.274 -4.358 24.730 1.00 75.44 80 ARG A O 1
ATOM 631 N N . ARG A 1 81 ? -17.853 -5.819 23.787 1.00 71.38 81 ARG A N 1
ATOM 632 C CA . ARG A 1 81 ? -18.491 -7.030 24.324 1.00 71.38 81 ARG A CA 1
ATOM 633 C C . ARG A 1 81 ? -18.332 -7.125 25.840 1.00 71.38 81 ARG A C 1
ATOM 635 O O . ARG A 1 81 ? -19.322 -7.383 26.507 1.00 71.38 81 ARG A O 1
ATOM 642 N N . ALA A 1 82 ? -17.137 -6.854 26.365 1.00 69.50 82 ALA A N 1
ATOM 643 C CA . ALA A 1 82 ? -16.896 -6.824 27.806 1.00 69.50 82 ALA A CA 1
ATOM 644 C C . ALA A 1 82 ? -17.738 -5.742 28.504 1.00 69.50 82 ALA A C 1
ATOM 646 O O . ALA A 1 82 ? -18.324 -6.008 29.545 1.00 69.50 82 ALA A O 1
ATOM 647 N N . SER A 1 83 ? -17.873 -4.551 27.907 1.00 71.06 83 SER A N 1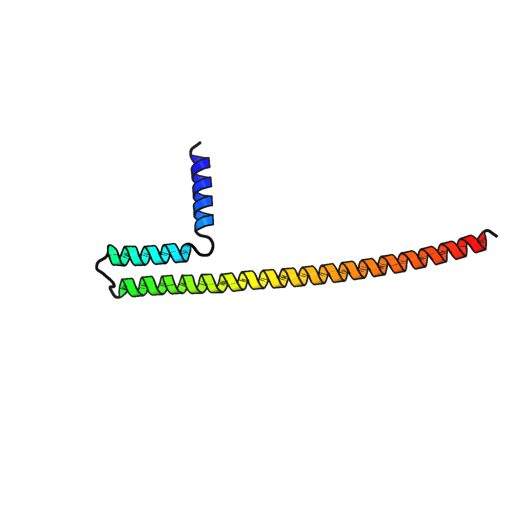
ATOM 648 C CA . SER A 1 83 ? -18.767 -3.508 28.434 1.00 71.06 83 SER A CA 1
ATOM 649 C C . SER A 1 83 ? -20.243 -3.911 28.395 1.00 71.06 83 SER A C 1
ATOM 651 O O . SER A 1 83 ? -20.975 -3.593 29.322 1.00 71.06 83 SER A O 1
ATOM 653 N N . ASN A 1 84 ? -20.687 -4.614 27.349 1.00 69.06 84 ASN A N 1
ATOM 654 C CA . ASN A 1 84 ? -22.066 -5.095 27.256 1.00 69.06 84 ASN A CA 1
ATOM 655 C C . ASN A 1 84 ? -22.358 -6.221 28.258 1.00 69.06 84 ASN A C 1
ATOM 657 O O . ASN A 1 84 ? -23.469 -6.316 28.757 1.00 69.06 84 ASN A O 1
ATOM 661 N N . GLU A 1 85 ? -21.380 -7.080 28.535 1.00 67.94 85 GLU A N 1
ATOM 662 C CA . GLU A 1 85 ? -21.490 -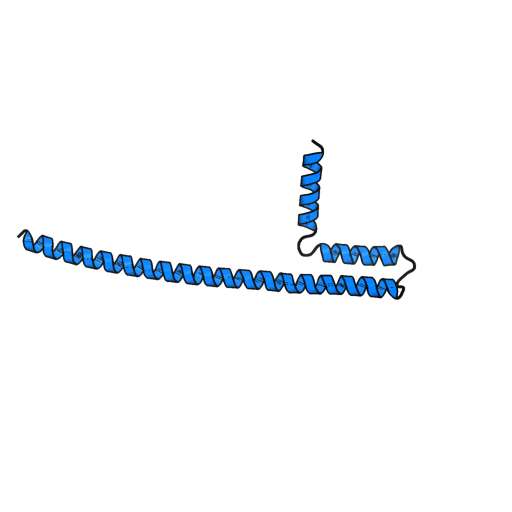8.129 29.554 1.00 67.94 85 GLU A CA 1
ATOM 663 C C . GLU A 1 85 ? -21.496 -7.539 30.969 1.00 67.94 85 GLU A C 1
ATOM 665 O O . GLU A 1 85 ? -22.267 -7.997 31.801 1.00 67.94 85 GLU A O 1
ATOM 670 N N . LEU A 1 86 ? -20.725 -6.474 31.220 1.00 68.38 86 LEU A N 1
ATOM 671 C CA . LEU A 1 86 ? -20.801 -5.724 32.478 1.00 68.38 86 LEU A CA 1
ATOM 672 C C . LEU A 1 86 ? -22.173 -5.060 32.671 1.00 68.38 86 LEU A C 1
ATOM 674 O O . LEU A 1 86 ? -22.738 -5.153 33.750 1.00 68.38 86 LEU A O 1
ATOM 678 N N . MET A 1 87 ? -22.728 -4.442 31.622 1.00 68.19 87 MET A N 1
ATOM 679 C CA . MET A 1 87 ? -24.051 -3.803 31.684 1.00 68.19 87 MET A CA 1
ATOM 680 C C . MET A 1 87 ? -25.171 -4.821 31.959 1.00 68.19 87 MET A C 1
ATOM 682 O O . MET A 1 87 ? -26.076 -4.541 32.730 1.00 68.19 87 MET A O 1
ATOM 686 N N . ASP A 1 88 ? -25.077 -6.024 31.382 1.00 69.00 88 ASP A N 1
ATOM 687 C CA . ASP A 1 88 ? -26.028 -7.123 31.619 1.00 69.00 88 ASP A CA 1
ATOM 688 C C . ASP A 1 88 ? -25.875 -7.766 33.014 1.00 69.00 88 ASP A C 1
ATOM 690 O O . ASP A 1 88 ? -26.755 -8.502 33.459 1.00 69.00 88 ASP A O 1
ATOM 694 N N . ILE A 1 89 ? -24.747 -7.537 33.697 1.00 68.50 89 ILE A N 1
ATOM 695 C CA . ILE A 1 89 ? -24.551 -7.899 35.109 1.00 68.50 89 ILE A CA 1
ATOM 696 C C . ILE A 1 89 ? -25.120 -6.794 36.011 1.00 68.50 89 ILE A C 1
ATOM 698 O O . ILE A 1 89 ? -25.886 -7.111 36.916 1.00 68.50 89 ILE A O 1
ATOM 702 N N . ASP A 1 90 ? -24.834 -5.520 35.719 1.00 70.00 90 ASP A N 1
ATOM 703 C CA . ASP A 1 90 ? -25.370 -4.371 36.466 1.00 70.00 90 ASP A CA 1
ATOM 704 C C . ASP A 1 90 ? -26.913 -4.323 36.431 1.00 70.00 90 ASP A C 1
ATOM 706 O O . ASP A 1 90 ? -27.544 -4.058 37.454 1.00 70.00 90 ASP A O 1
ATOM 710 N N . ASP A 1 91 ? -27.537 -4.618 35.281 1.00 71.56 91 ASP A N 1
ATOM 711 C CA . ASP A 1 91 ? -29.003 -4.660 35.150 1.00 71.56 91 ASP A CA 1
ATOM 712 C C . ASP A 1 91 ? -29.625 -5.799 35.984 1.00 71.56 91 ASP A C 1
ATOM 714 O O . ASP A 1 91 ? -30.688 -5.618 36.581 1.00 71.56 91 ASP A O 1
ATOM 718 N N . LYS A 1 92 ? -28.955 -6.958 36.084 1.00 70.19 92 LYS A N 1
ATOM 719 C CA . LYS A 1 92 ? -29.419 -8.085 36.918 1.00 70.19 92 LYS A CA 1
ATOM 720 C C . LYS A 1 92 ? -29.315 -7.778 38.408 1.00 70.19 92 LYS A C 1
ATOM 722 O O . LYS A 1 92 ? -30.253 -8.075 39.145 1.00 70.19 92 LYS A O 1
ATOM 727 N N . ASP A 1 93 ? -28.218 -7.155 38.837 1.00 72.06 93 ASP A N 1
ATOM 728 C CA . ASP A 1 93 ? -28.053 -6.711 40.226 1.00 72.06 93 ASP A CA 1
ATOM 729 C C . ASP A 1 93 ? -29.109 -5.649 40.596 1.00 72.06 93 ASP A C 1
ATOM 731 O O . ASP A 1 93 ? -29.642 -5.653 41.708 1.00 72.06 93 ASP A O 1
ATOM 735 N N . ALA A 1 94 ? -29.467 -4.755 39.667 1.00 71.44 94 ALA A N 1
ATOM 736 C CA . ALA A 1 94 ? -30.515 -3.758 39.887 1.00 71.44 94 ALA A CA 1
ATOM 737 C C . ALA A 1 94 ? -31.909 -4.389 40.064 1.00 71.44 94 ALA A C 1
ATOM 739 O O . ALA A 1 94 ? -32.631 -4.019 40.995 1.00 71.44 94 ALA A O 1
ATOM 740 N N . GLU A 1 95 ? -32.272 -5.365 39.224 1.00 74.12 95 GLU A N 1
ATOM 741 C CA . GLU A 1 95 ? -33.545 -6.096 39.323 1.00 74.12 95 GLU A CA 1
ATOM 742 C C . GLU A 1 95 ? -33.683 -6.843 40.661 1.00 74.12 95 GLU A C 1
ATOM 744 O O . GLU A 1 95 ? -34.757 -6.851 41.269 1.00 74.12 95 GLU A O 1
ATOM 749 N N . GLU A 1 96 ? -32.595 -7.439 41.157 1.00 75.00 96 GLU A N 1
ATOM 750 C CA . GLU A 1 96 ? -32.591 -8.182 42.422 1.00 75.00 96 GLU A CA 1
ATOM 751 C C . GLU A 1 96 ? -32.812 -7.255 43.632 1.00 75.00 96 GLU A C 1
ATOM 753 O O . GLU A 1 96 ? -33.624 -7.552 44.517 1.00 75.00 96 GLU A O 1
ATOM 758 N N . VAL A 1 97 ? -32.190 -6.071 43.624 1.00 77.00 97 VAL A N 1
ATOM 759 C CA . VAL A 1 97 ? -32.394 -5.030 44.648 1.00 77.00 97 VAL A CA 1
ATOM 760 C C . VAL A 1 97 ? -33.822 -4.479 44.627 1.00 77.00 97 VAL A C 1
ATOM 762 O O . VAL A 1 97 ? -34.392 -4.166 45.679 1.00 77.00 97 VAL A O 1
ATOM 765 N N . GLU A 1 98 ? -34.420 -4.328 43.447 1.00 80.38 98 GLU A N 1
ATOM 766 C CA . GLU A 1 98 ? -35.794 -3.842 43.310 1.00 80.38 98 GLU A CA 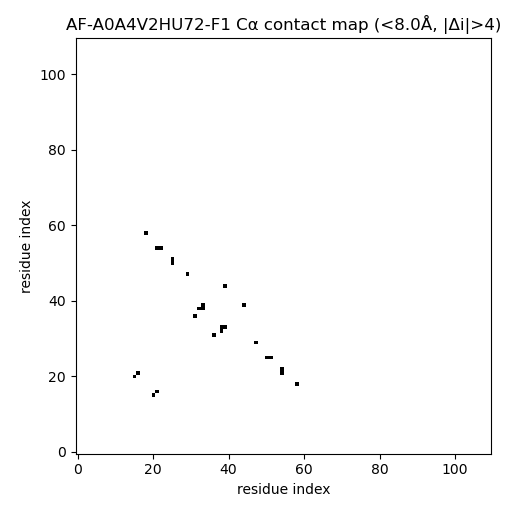1
ATOM 767 C C . GLU A 1 98 ? -36.799 -4.866 43.863 1.00 80.38 98 GLU A C 1
ATOM 769 O O . GLU A 1 98 ? -37.738 -4.493 44.574 1.00 80.38 98 GLU A O 1
ATOM 774 N N . ARG A 1 99 ? -36.529 -6.163 43.667 1.00 77.56 99 ARG A N 1
ATOM 775 C CA . ARG A 1 99 ? -37.339 -7.262 44.208 1.00 77.56 99 ARG A CA 1
ATOM 776 C C . ARG A 1 99 ? -37.324 -7.320 45.737 1.00 77.56 99 ARG A C 1
ATOM 778 O O . ARG A 1 99 ? -38.386 -7.424 46.348 1.00 77.56 99 ARG A O 1
ATOM 785 N N . GLU A 1 100 ? -36.155 -7.185 46.368 1.00 80.00 100 GLU A N 1
ATOM 786 C CA . GLU A 1 100 ? -36.062 -7.095 47.836 1.00 80.00 100 GLU A CA 1
ATOM 787 C C . GLU A 1 100 ? -36.834 -5.883 48.381 1.00 80.00 100 GLU A C 1
ATOM 789 O O . GLU A 1 100 ? -37.510 -5.964 49.411 1.00 80.00 100 GLU A O 1
ATOM 794 N N . ARG A 1 101 ? -36.771 -4.739 47.685 1.00 78.25 101 ARG A N 1
ATOM 795 C CA . ARG A 1 101 ? -37.519 -3.538 48.088 1.00 78.25 101 ARG A CA 1
ATOM 796 C C . ARG A 1 101 ? -39.027 -3.741 48.003 1.00 78.25 101 ARG A C 1
ATOM 798 O O . ARG A 1 101 ? -39.739 -3.223 48.868 1.00 78.25 101 ARG A O 1
ATOM 805 N N . GLU A 1 102 ? -39.521 -4.455 46.995 1.00 81.44 102 GLU A N 1
ATOM 806 C CA . GLU A 1 102 ? -40.942 -4.789 46.879 1.00 81.44 102 GLU A CA 1
ATOM 807 C C . GLU A 1 102 ? -41.401 -5.757 47.973 1.00 81.44 102 GLU A C 1
ATOM 809 O O . GLU A 1 102 ? -42.440 -5.510 48.590 1.00 81.44 102 GLU A O 1
ATOM 814 N N . GLU A 1 103 ? -40.609 -6.786 48.287 1.00 81.50 103 GLU A N 1
ATOM 815 C CA . GLU A 1 103 ? -40.904 -7.737 49.368 1.00 81.50 103 GLU A CA 1
ATOM 816 C C . GLU A 1 103 ? -41.006 -7.023 50.732 1.00 81.50 103 GLU A C 1
ATOM 818 O O . GLU A 1 103 ? -42.010 -7.157 51.437 1.00 81.50 103 GLU A O 1
ATOM 823 N N . VAL A 1 104 ? -40.049 -6.143 51.061 1.00 80.44 104 VAL A N 1
ATOM 824 C CA . VAL A 1 104 ? -40.080 -5.339 52.301 1.00 80.44 104 VAL A CA 1
ATOM 825 C C . VAL A 1 104 ? -41.267 -4.364 52.335 1.00 80.44 104 VAL A C 1
ATOM 827 O O . VAL A 1 104 ? -41.804 -4.050 53.402 1.00 80.44 104 VAL A O 1
ATOM 830 N N . ARG A 1 105 ? -41.693 -3.840 51.180 1.00 77.12 105 ARG A N 1
ATOM 831 C CA . ARG A 1 105 ? -42.835 -2.915 51.089 1.00 77.12 105 ARG A CA 1
ATOM 832 C C . ARG A 1 105 ? -44.174 -3.632 51.256 1.00 77.12 105 ARG A C 1
ATOM 834 O O . ARG A 1 105 ? -45.087 -3.059 51.859 1.00 77.12 105 ARG A O 1
ATOM 841 N N . ALA A 1 106 ? -44.279 -4.854 50.739 1.00 77.00 106 ALA A N 1
ATOM 842 C CA . ALA A 1 106 ? -45.447 -5.711 50.892 1.00 77.00 106 ALA A CA 1
ATOM 843 C C . ALA A 1 106 ? -45.621 -6.152 52.352 1.00 77.00 106 ALA A C 1
ATOM 845 O O . ALA A 1 106 ? -46.729 -6.071 52.879 1.00 77.00 106 ALA A O 1
ATOM 846 N N . GLU A 1 107 ? -44.529 -6.507 53.036 1.00 77.31 107 GLU A N 1
ATOM 847 C CA . GLU A 1 107 ? -44.556 -6.900 54.452 1.00 77.31 107 GLU A CA 1
ATOM 848 C C . GLU A 1 107 ? -44.948 -5.740 55.384 1.00 77.31 107 GLU A C 1
ATOM 850 O O . GLU A 1 107 ? -45.625 -5.944 56.384 1.00 77.31 107 GLU A O 1
ATOM 855 N N . LYS A 1 108 ? -44.593 -4.494 55.042 1.00 66.62 108 LYS A N 1
ATOM 856 C CA . LYS A 1 108 ? -44.967 -3.306 55.837 1.00 66.62 108 LYS A CA 1
ATOM 857 C C . LYS A 1 108 ? -46.395 -2.796 55.615 1.00 66.62 108 LYS A C 1
ATOM 859 O O . LYS A 1 108 ? -46.795 -1.863 56.310 1.00 66.62 108 LYS A O 1
AT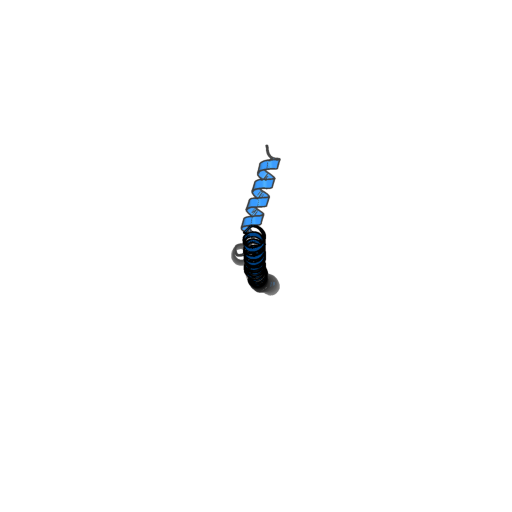OM 864 N N . SER A 1 109 ? -47.133 -3.337 54.643 1.00 61.38 109 SER A N 1
ATOM 865 C CA . SER A 1 109 ? -48.504 -2.899 54.321 1.00 61.38 109 SER A CA 1
ATOM 866 C C . SER A 1 109 ? -49.597 -3.893 54.745 1.00 61.38 109 SER A C 1
ATOM 868 O O . SER A 1 109 ? -50.769 -3.619 54.482 1.00 61.38 109 SER A O 1
ATOM 870 N N . GLY A 1 110 ? -49.235 -5.015 55.381 1.00 52.12 110 GLY A N 1
ATOM 871 C CA . GLY A 1 110 ? -50.153 -5.976 56.015 1.00 52.12 110 GLY A CA 1
ATOM 872 C C . GLY A 1 110 ? -50.151 -5.851 57.533 1.00 52.12 110 GLY A C 1
ATOM 873 O O . GLY A 1 110 ? -51.224 -6.093 58.128 1.00 52.12 110 GLY A O 1
#

Mean predicted aligned error: 15.15 Å

Secondary structure (DSSP, 8-state):
-HHHHHHHHHHHHHHHTSSSHHHHHHHHHHHHHHHHSSS--HHHHHHHHHHHHHHHHHHHHHHHHHHHHHHHHHHHHHHHHHHHHHHHHHHHHHHHHHHHHHHHHHHTT-